Protein AF-V2X6H2-F1 (afdb_monomer)

Solvent-accessible surface area (backbone atoms only — not comparable to full-atom values): 3303 Å² total; per-residue (Å²): 136,85,87,72,59,91,86,47,49,18,78,79,79,67,43,69,60,38,93,91,37,76,46,32,32,82,42,75,49,97,88,72,53,46,32,31,48,51,54,60,72,55,56,85,63,73,73,89,70,134

Foldseek 3Di:
DDDDDQCDAAPQPRHGADPVDQQSHWDDDPVGHIHGNVVVVVVVPPPPDD

pLDDT: mean 73.05, std 13.9, range [39.84, 86.81]

Mean predicted aligned error: 8.78 Å

Structure (mmCIF, N/CA/C/O backbone):
data_AF-V2X6H2-F1
#
_entry.id   AF-V2X6H2-F1
#
loop_
_atom_site.group_PDB
_atom_site.id
_atom_site.type_symbol
_atom_site.label_atom_id
_atom_site.label_alt_id
_atom_site.label_comp_id
_atom_site.label_asym_id
_atom_site.label_entity_id
_atom_site.label_seq_id
_atom_site.pdbx_PDB_ins_code
_atom_site.Cartn_x
_atom_site.Cartn_y
_atom_site.Cartn_z
_atom_site.occupancy
_atom_site.B_iso_or_equiv
_atom_site.auth_seq_id
_atom_site.auth_comp_id
_atom_site.auth_asym_id
_atom_site.auth_atom_id
_atom_site.pdbx_PDB_model_num
ATOM 1 N N . MET A 1 1 ? -3.941 -13.222 -4.444 1.00 53.09 1 MET A N 1
ATOM 2 C CA . MET A 1 1 ? -3.555 -12.009 -5.191 1.00 53.09 1 MET A CA 1
ATOM 3 C C . MET A 1 1 ? -4.340 -10.850 -4.630 1.00 53.09 1 MET A C 1
ATOM 5 O O . MET A 1 1 ? -5.543 -10.992 -4.460 1.00 53.09 1 MET A O 1
ATOM 9 N N . LEU A 1 2 ? -3.663 -9.757 -4.306 1.00 61.31 2 LEU A N 1
ATOM 10 C CA . LEU A 1 2 ? -4.308 -8.547 -3.825 1.00 61.31 2 LEU A CA 1
ATOM 11 C C . LEU A 1 2 ? -4.466 -7.610 -5.019 1.00 61.31 2 LEU A C 1
ATOM 13 O O . LEU A 1 2 ? -3.470 -7.211 -5.614 1.00 61.31 2 LEU A O 1
ATOM 17 N N . PHE A 1 3 ? -5.704 -7.352 -5.429 1.00 62.84 3 PHE A N 1
ATOM 18 C CA . PHE A 1 3 ? -5.982 -6.515 -6.591 1.00 62.84 3 PHE A CA 1
ATOM 19 C C . PHE A 1 3 ? -6.098 -5.066 -6.120 1.00 62.84 3 PHE A C 1
ATOM 21 O O . PHE A 1 3 ? -7.171 -4.615 -5.726 1.00 62.84 3 PHE A O 1
ATOM 28 N N . ILE A 1 4 ? -4.969 -4.361 -6.082 1.00 69.81 4 ILE A N 1
ATOM 29 C CA . ILE A 1 4 ? -4.963 -2.917 -5.852 1.00 69.81 4 ILE A CA 1
ATOM 30 C C . ILE A 1 4 ? -5.276 -2.198 -7.164 1.00 69.81 4 ILE A C 1
ATOM 32 O O . ILE A 1 4 ? -4.791 -2.579 -8.229 1.00 69.81 4 ILE A O 1
ATOM 36 N N . HIS A 1 5 ? -6.108 -1.161 -7.105 1.00 74.25 5 HIS A N 1
ATOM 37 C CA . HIS A 1 5 ? -6.325 -0.305 -8.267 1.00 74.25 5 HIS A CA 1
ATOM 38 C C . HIS A 1 5 ? -5.026 0.452 -8.585 1.00 74.25 5 HIS A C 1
ATOM 40 O O . HIS A 1 5 ? -4.298 0.827 -7.670 1.00 74.25 5 HIS A O 1
ATOM 46 N N . LEU A 1 6 ? -4.739 0.725 -9.860 1.00 69.62 6 LEU A N 1
ATOM 47 C CA . LEU A 1 6 ? -3.500 1.405 -10.274 1.00 69.62 6 LEU A CA 1
ATOM 48 C C . LEU A 1 6 ? -3.384 2.837 -9.710 1.00 69.62 6 LEU A C 1
ATOM 50 O O . LEU A 1 6 ? -2.297 3.396 -9.632 1.00 69.62 6 LEU A O 1
ATOM 54 N N . SER A 1 7 ? -4.509 3.424 -9.285 1.00 76.06 7 SER A N 1
ATOM 55 C CA . SER A 1 7 ? -4.549 4.712 -8.581 1.00 76.06 7 SER A CA 1
ATOM 56 C C . SER A 1 7 ? -4.350 4.601 -7.065 1.00 76.06 7 SER A C 1
ATOM 58 O O . SER A 1 7 ? -4.446 5.612 -6.374 1.00 76.06 7 SER A O 1
ATOM 60 N N . SER A 1 8 ? -4.172 3.394 -6.524 1.00 83.25 8 SER A N 1
ATOM 61 C CA . SER A 1 8 ? -3.960 3.199 -5.094 1.00 83.25 8 SER A CA 1
ATOM 62 C C . SER A 1 8 ? -2.587 3.738 -4.709 1.00 83.25 8 SER A C 1
ATOM 64 O O . SER A 1 8 ? -1.591 3.502 -5.394 1.00 83.25 8 SER A O 1
ATOM 66 N N . VAL A 1 9 ? -2.539 4.435 -3.582 1.00 86.44 9 VAL A N 1
ATOM 67 C CA . VAL A 1 9 ? -1.310 4.970 -2.996 1.00 86.44 9 VAL A CA 1
ATOM 68 C C . VAL A 1 9 ? -1.120 4.402 -1.594 1.00 86.44 9 VAL A C 1
ATOM 70 O O . VAL A 1 9 ? -2.028 3.786 -1.035 1.00 86.44 9 VAL A O 1
ATOM 73 N N . CYS A 1 10 ? 0.077 4.567 -1.044 1.00 85.56 10 CYS A N 1
ATOM 74 C CA . CYS A 1 10 ? 0.370 4.256 0.349 1.00 85.56 10 CYS A CA 1
ATOM 75 C C . CYS A 1 10 ? -0.400 5.193 1.280 1.00 85.56 10 CYS A C 1
ATOM 77 O O . CYS A 1 10 ? -0.225 6.403 1.185 1.00 85.56 10 CYS A O 1
ATOM 79 N N . ASP A 1 11 ? -1.173 4.656 2.225 1.00 81.06 11 ASP A N 1
ATOM 80 C CA . ASP A 1 11 ? -1.887 5.473 3.220 1.00 81.06 11 ASP A CA 1
ATOM 81 C C . ASP A 1 11 ? -0.934 6.237 4.165 1.00 81.06 11 ASP A C 1
ATOM 83 O O . ASP A 1 11 ? -1.334 7.200 4.813 1.00 81.06 11 ASP A O 1
ATOM 87 N N . VAL A 1 12 ? 0.341 5.831 4.241 1.00 84.44 12 VAL A N 1
ATOM 88 C CA . VAL A 1 12 ? 1.348 6.446 5.124 1.00 84.44 12 VAL A CA 1
ATOM 89 C C . VAL A 1 12 ? 2.143 7.541 4.417 1.00 84.44 12 VAL A C 1
ATOM 91 O O . VAL A 1 12 ? 2.230 8.660 4.911 1.00 84.44 12 VAL A O 1
ATOM 94 N N . CYS A 1 13 ? 2.756 7.232 3.271 1.00 84.94 13 CYS A N 1
ATOM 95 C CA . CYS A 1 13 ? 3.614 8.183 2.552 1.00 84.94 13 CYS A CA 1
ATOM 96 C C . CYS A 1 13 ? 2.925 8.857 1.357 1.00 84.94 13 CYS A C 1
ATOM 98 O O . CYS A 1 13 ? 3.528 9.718 0.718 1.00 84.94 13 CYS A O 1
ATOM 100 N N . LEU A 1 14 ? 1.683 8.470 1.041 1.00 84.88 14 LEU A N 1
ATOM 101 C CA . LEU A 1 14 ? 0.876 8.994 -0.070 1.00 84.88 14 LEU A CA 1
ATOM 102 C C . LEU A 1 14 ? 1.539 8.844 -1.452 1.00 84.88 14 LEU A C 1
ATOM 104 O O . LEU A 1 14 ? 1.188 9.544 -2.398 1.00 84.88 14 LEU A O 1
ATOM 108 N N . GLN A 1 15 ? 2.502 7.925 -1.581 1.00 85.25 15 GLN A N 1
ATOM 109 C CA . GLN A 1 15 ? 3.200 7.621 -2.833 1.00 85.25 15 GLN A CA 1
ATOM 110 C C . GLN A 1 15 ? 2.542 6.451 -3.568 1.00 85.25 15 GLN A C 1
ATOM 112 O O . GLN A 1 15 ? 2.010 5.532 -2.940 1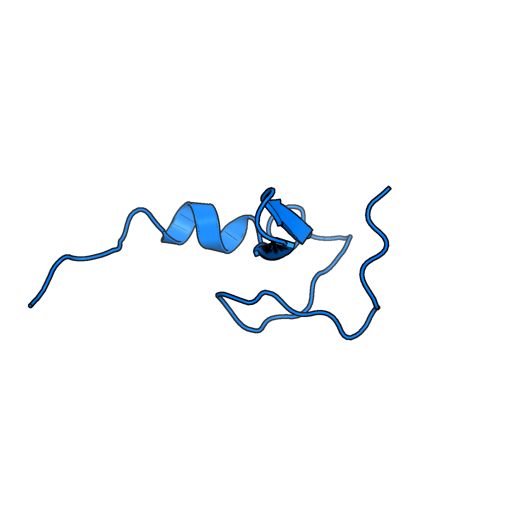.00 85.25 15 GLN A O 1
ATOM 117 N N . SER A 1 16 ? 2.626 6.459 -4.898 1.00 85.88 16 SER A N 1
ATOM 118 C CA . SER A 1 16 ? 2.191 5.341 -5.737 1.00 85.88 16 SER A CA 1
ATOM 119 C C . SER A 1 16 ? 3.041 4.095 -5.489 1.00 85.88 16 SER A C 1
ATOM 121 O O . SER A 1 16 ? 4.250 4.184 -5.253 1.00 85.88 16 SER A O 1
ATOM 123 N N . TYR A 1 17 ? 2.406 2.930 -5.572 1.00 85.62 17 TYR A N 1
ATOM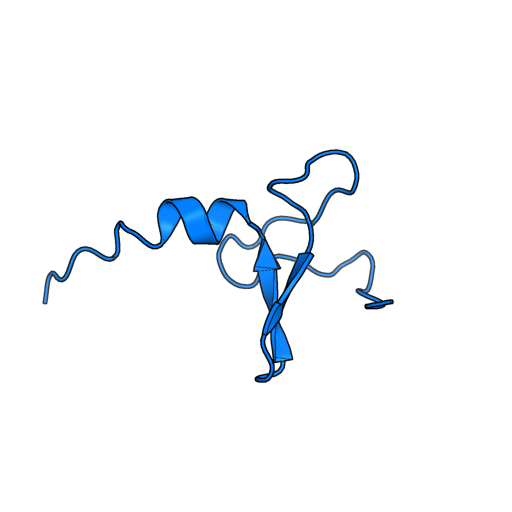 124 C CA . TYR A 1 17 ? 3.109 1.652 -5.560 1.00 85.62 17 TYR A CA 1
ATOM 125 C C . TYR A 1 17 ? 3.814 1.420 -6.898 1.00 85.62 17 TYR A C 1
ATOM 127 O O . TYR A 1 17 ? 3.302 1.806 -7.950 1.00 85.62 17 TYR A O 1
ATOM 135 N N . THR A 1 18 ? 4.974 0.770 -6.869 1.00 81.88 18 THR A N 1
ATOM 136 C CA . THR A 1 18 ? 5.710 0.390 -8.080 1.00 81.88 18 THR A CA 1
ATOM 137 C C . THR A 1 18 ? 6.145 -1.067 -7.976 1.00 81.88 18 THR A C 1
ATOM 139 O O . THR A 1 18 ? 6.686 -1.483 -6.956 1.00 81.88 18 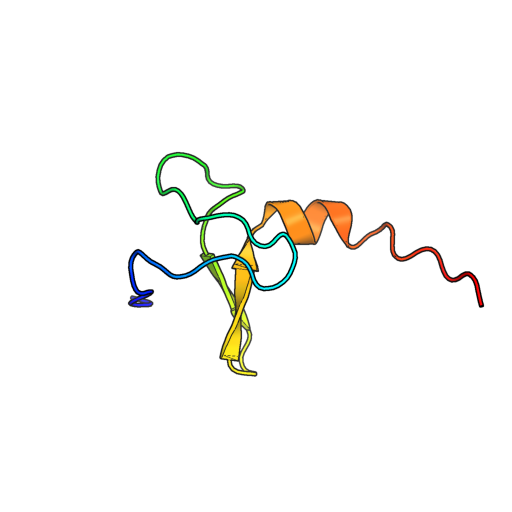THR A O 1
ATOM 142 N N . GLU A 1 19 ? 5.909 -1.859 -9.026 1.00 75.56 19 GLU A N 1
ATOM 143 C CA . GLU A 1 19 ? 6.322 -3.274 -9.051 1.00 75.56 19 GLU A CA 1
ATOM 144 C C . GLU A 1 19 ? 7.847 -3.443 -9.118 1.00 75.56 19 GLU A C 1
ATOM 146 O O . GLU A 1 19 ? 8.377 -4.438 -8.633 1.00 75.56 19 GLU A O 1
ATOM 151 N N . ASP A 1 20 ? 8.555 -2.456 -9.671 1.00 82.56 20 ASP A N 1
ATOM 152 C CA . ASP A 1 20 ? 10.016 -2.474 -9.813 1.00 82.56 20 ASP A CA 1
ATOM 153 C C . ASP A 1 20 ? 10.752 -2.282 -8.473 1.00 82.56 20 ASP A C 1
ATOM 155 O O . ASP A 1 20 ? 11.902 -2.686 -8.318 1.00 82.56 20 ASP A O 1
ATOM 159 N N . ASN A 1 21 ? 10.084 -1.703 -7.467 1.00 80.00 21 ASN A N 1
ATOM 160 C CA . ASN A 1 21 ? 10.693 -1.422 -6.173 1.00 80.00 21 ASN A CA 1
ATOM 161 C C . ASN A 1 21 ? 10.004 -2.208 -5.053 1.00 80.00 21 ASN A C 1
ATOM 163 O O . ASN A 1 21 ? 8.888 -1.899 -4.638 1.00 80.00 21 ASN A O 1
ATOM 167 N N . VAL A 1 22 ? 10.729 -3.179 -4.493 1.00 81.62 22 VAL A N 1
ATOM 168 C CA . VAL A 1 22 ? 10.275 -4.011 -3.365 1.00 81.62 22 VAL A CA 1
ATOM 169 C C . VAL A 1 22 ? 9.847 -3.166 -2.155 1.00 81.62 22 VAL A C 1
ATOM 171 O O . VAL A 1 22 ? 8.905 -3.535 -1.454 1.00 81.62 22 VAL A O 1
ATOM 174 N N . GLU A 1 23 ? 10.470 -2.006 -1.936 1.00 82.00 23 GLU A N 1
ATOM 175 C CA . GLU A 1 23 ? 10.130 -1.085 -0.844 1.00 82.00 23 GLU A CA 1
ATOM 176 C C . GLU A 1 23 ? 8.807 -0.343 -1.092 1.00 82.00 23 GLU A C 1
ATOM 178 O O . GLU A 1 23 ? 8.110 0.026 -0.143 1.00 82.00 23 GLU A O 1
ATOM 183 N N . LYS A 1 24 ? 8.422 -0.172 -2.364 1.00 80.25 24 LYS A N 1
ATOM 184 C CA . LYS A 1 24 ? 7.131 0.376 -2.811 1.00 80.25 24 LYS A CA 1
ATOM 185 C C . LYS A 1 24 ? 6.113 -0.718 -3.141 1.00 80.25 24 LYS A C 1
ATOM 187 O O . LYS A 1 24 ? 5.064 -0.415 -3.707 1.00 80.25 24 LYS A O 1
ATOM 192 N N . SER A 1 25 ? 6.377 -1.969 -2.764 1.00 84.62 25 SER A N 1
ATOM 193 C CA . SER A 1 25 ? 5.392 -3.042 -2.876 1.00 84.62 25 SER A CA 1
ATOM 194 C C . SER A 1 25 ? 4.234 -2.800 -1.897 1.00 84.62 25 SER A C 1
ATOM 196 O O . SER A 1 25 ? 4.484 -2.470 -0.732 1.00 84.62 25 SER A O 1
ATOM 198 N N . PRO A 1 26 ? 2.972 -2.984 -2.322 1.00 84.12 26 PRO A N 1
ATOM 199 C CA . PRO A 1 26 ? 1.813 -2.849 -1.448 1.00 84.12 26 PRO A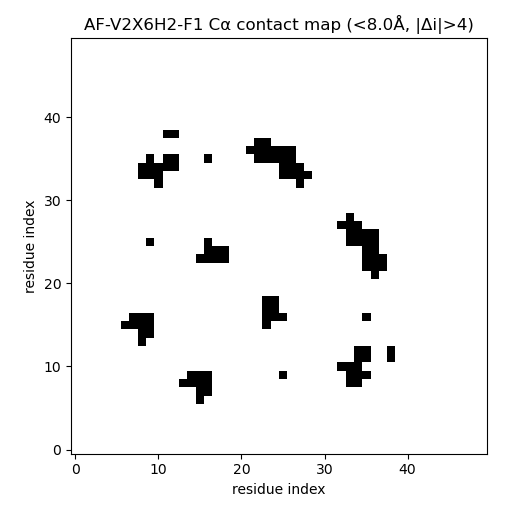 CA 1
ATOM 200 C C . PRO A 1 26 ? 1.773 -3.971 -0.406 1.00 84.12 26 PRO A C 1
ATOM 202 O O . PRO A 1 26 ? 1.936 -5.152 -0.720 1.00 84.12 26 PRO A O 1
ATOM 205 N N . HIS A 1 27 ? 1.505 -3.599 0.840 1.00 84.12 27 HIS A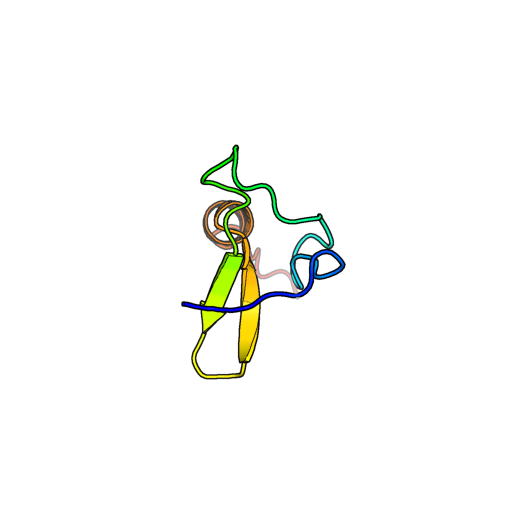 N 1
ATOM 206 C CA . HIS A 1 27 ? 1.312 -4.498 1.968 1.00 84.12 27 HIS A CA 1
ATOM 207 C 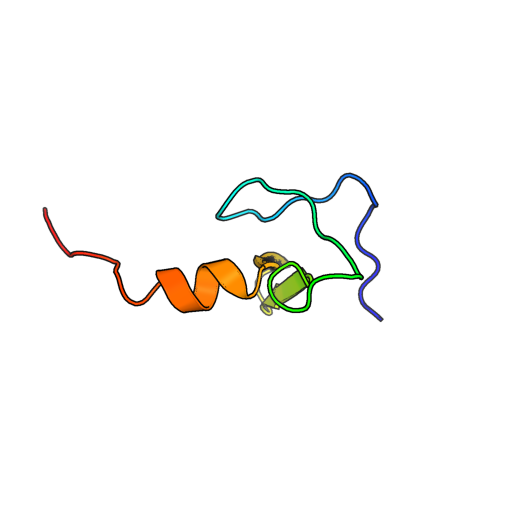C . HIS A 1 27 ? -0.004 -4.186 2.660 1.00 84.12 27 HIS A C 1
ATOM 209 O O . HIS A 1 27 ? -0.255 -3.052 3.053 1.00 84.12 27 HIS A O 1
ATOM 215 N N . THR A 1 28 ? -0.835 -5.210 2.835 1.00 83.06 28 THR A N 1
ATOM 216 C CA . THR A 1 28 ? -2.115 -5.084 3.532 1.00 83.06 28 THR A CA 1
ATOM 217 C C . THR A 1 28 ? -2.073 -5.719 4.899 1.00 83.06 28 THR A C 1
ATOM 219 O O . THR A 1 28 ? -1.557 -6.827 5.057 1.00 83.06 28 THR A O 1
ATOM 222 N N . ILE A 1 29 ? -2.722 -5.069 5.854 1.00 80.75 29 ILE A N 1
ATOM 223 C CA . ILE A 1 29 ? -3.007 -5.643 7.168 1.00 80.75 29 ILE A CA 1
ATOM 224 C C . ILE A 1 29 ? -4.482 -6.047 7.274 1.00 80.75 29 ILE A C 1
ATOM 226 O O . ILE A 1 29 ? -5.312 -5.527 6.528 1.00 80.75 29 ILE A O 1
ATOM 230 N N . PRO A 1 30 ? -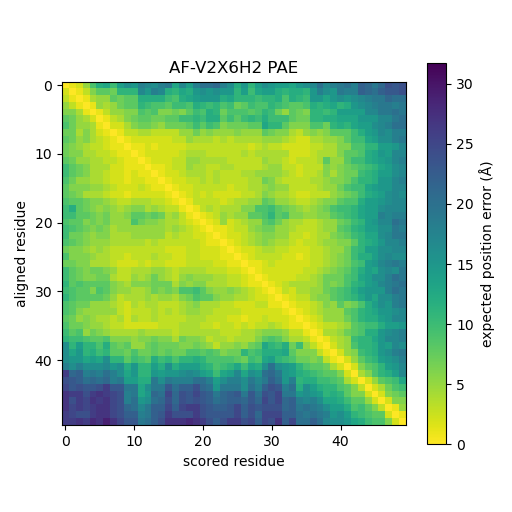4.846 -6.951 8.203 1.00 79.75 30 PRO A N 1
ATOM 231 C CA . PRO A 1 30 ? -6.214 -7.464 8.324 1.00 79.75 30 PRO A CA 1
ATOM 232 C C . PRO A 1 30 ? -7.302 -6.399 8.533 1.00 79.75 30 PRO A C 1
ATOM 234 O O . PRO A 1 30 ? -8.465 -6.670 8.257 1.00 79.75 30 PRO A O 1
ATOM 237 N N . CYS A 1 31 ? -6.951 -5.195 8.998 1.00 80.31 31 CYS A N 1
ATOM 238 C CA . CYS A 1 31 ? -7.894 -4.081 9.132 1.00 80.31 31 CYS A CA 1
ATOM 239 C C . CYS A 1 31 ? -8.179 -3.331 7.816 1.00 80.31 31 CYS A C 1
ATOM 241 O O . CYS A 1 31 ? -8.956 -2.384 7.828 1.00 80.31 31 CYS A O 1
ATOM 243 N N . GLY A 1 32 ? -7.591 -3.756 6.692 1.00 76.00 32 GLY A N 1
ATOM 244 C CA . GLY A 1 32 ? -7.902 -3.247 5.354 1.00 76.00 32 GLY A CA 1
ATOM 245 C C . GLY A 1 32 ? -7.007 -2.111 4.852 1.00 76.00 32 GLY A C 1
ATOM 246 O O . GLY A 1 32 ? -7.099 -1.767 3.679 1.00 76.00 32 GLY A O 1
ATOM 247 N N . HIS A 1 33 ? -6.121 -1.560 5.687 1.00 82.44 33 HIS A N 1
ATOM 248 C CA . HIS A 1 33 ? -5.166 -0.531 5.257 1.00 82.44 33 HIS A CA 1
ATOM 249 C C . HIS A 1 33 ? -4.042 -1.108 4.396 1.00 82.44 33 HIS A C 1
ATOM 251 O O . HIS A 1 33 ? -3.598 -2.243 4.623 1.00 82.44 33 HIS A O 1
ATOM 257 N N . ILE A 1 34 ? -3.561 -0.297 3.448 1.00 83.88 34 ILE A N 1
ATOM 258 C CA . ILE A 1 34 ? -2.504 -0.662 2.505 1.00 83.88 34 ILE A CA 1
ATOM 259 C C . ILE A 1 34 ? -1.343 0.329 2.651 1.00 83.88 34 ILE A C 1
ATOM 261 O O . ILE A 1 34 ? -1.515 1.543 2.554 1.00 83.88 34 ILE A O 1
ATOM 265 N N . PHE A 1 35 ? -0.138 -0.180 2.883 1.00 86.31 35 PHE A N 1
ATOM 266 C CA . PHE A 1 35 ? 1.071 0.631 3.031 1.00 86.31 35 PHE A CA 1
ATOM 267 C C . PHE A 1 35 ? 2.248 0.023 2.273 1.00 86.31 35 PHE A C 1
ATOM 269 O O . PHE A 1 35 ? 2.225 -1.146 1.898 1.00 86.31 35 PHE A O 1
ATOM 276 N N . CYS A 1 36 ? 3.292 0.815 2.030 1.00 86.81 36 CYS A N 1
ATOM 277 C CA . CYS A 1 36 ? 4.526 0.332 1.420 1.00 86.81 36 CYS A CA 1
ATOM 278 C C . CYS A 1 36 ? 5.549 -0.100 2.482 1.00 86.81 36 CYS A C 1
ATOM 280 O O . CYS A 1 36 ? 5.524 0.362 3.625 1.00 86.81 36 CYS A O 1
ATOM 282 N N . LYS A 1 37 ? 6.471 -0.990 2.107 1.00 79.31 37 LYS A N 1
ATOM 283 C CA . LYS A 1 37 ? 7.522 -1.511 2.998 1.00 79.31 37 LYS A CA 1
ATOM 284 C C . LYS A 1 37 ? 8.475 -0.431 3.501 1.00 79.31 37 LYS A C 1
ATOM 286 O O . LYS A 1 37 ? 8.882 -0.479 4.657 1.00 79.31 37 LYS A O 1
ATOM 291 N N . GLU A 1 38 ? 8.730 0.581 2.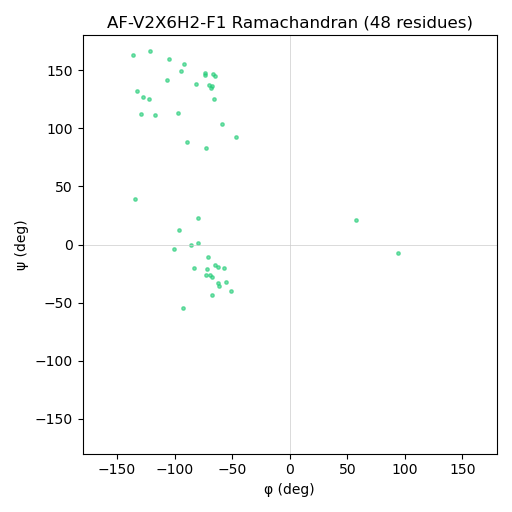679 1.00 77.38 38 GLU A N 1
ATOM 292 C CA . GLU A 1 38 ? 9.502 1.768 3.060 1.00 77.38 38 GLU A CA 1
ATOM 293 C C . GLU A 1 38 ? 8.973 2.399 4.362 1.00 77.38 38 GLU A C 1
ATOM 295 O O . GLU A 1 38 ? 9.742 2.760 5.250 1.00 77.38 38 GLU A O 1
ATOM 300 N N . SER A 1 39 ? 7.646 2.451 4.530 1.00 64.81 39 SER A N 1
ATOM 301 C CA . SER A 1 39 ? 7.017 3.009 5.729 1.00 64.81 39 SER A CA 1
ATOM 302 C C . SER A 1 39 ? 7.263 2.166 6.982 1.00 64.81 39 SER A C 1
ATOM 304 O O . SER A 1 39 ? 7.314 2.718 8.079 1.00 64.81 39 SER A O 1
ATOM 306 N N . VAL A 1 40 ? 7.462 0.850 6.845 1.00 62.97 40 VAL A N 1
ATOM 307 C CA . VAL A 1 40 ? 7.807 -0.028 7.976 1.00 62.97 40 VAL A CA 1
ATOM 308 C C . VAL A 1 40 ? 9.201 0.315 8.496 1.00 62.97 40 VAL A C 1
ATOM 310 O O . VAL A 1 40 ? 9.373 0.471 9.705 1.00 62.97 40 VAL A O 1
ATOM 313 N N . SER A 1 41 ? 10.163 0.526 7.597 1.00 59.91 41 SER A N 1
ATOM 314 C CA . SER A 1 41 ? 11.534 0.925 7.935 1.00 59.91 41 SER A CA 1
ATOM 315 C C . SER A 1 41 ? 11.583 2.280 8.656 1.00 59.91 41 SER A C 1
ATOM 317 O O . SER A 1 41 ? 12.366 2.460 9.587 1.00 59.91 41 SER A O 1
ATOM 319 N N . THR A 1 42 ? 10.703 3.218 8.289 1.00 56.31 42 THR A N 1
ATOM 320 C CA . THR A 1 42 ? 10.599 4.544 8.929 1.00 56.31 42 THR A CA 1
ATOM 321 C C . THR A 1 42 ? 9.746 4.546 10.207 1.00 56.31 42 THR A C 1
ATOM 323 O O . THR A 1 42 ? 9.899 5.429 11.050 1.00 56.31 42 THR A O 1
ATOM 326 N N . SER A 1 43 ? 8.878 3.548 10.416 1.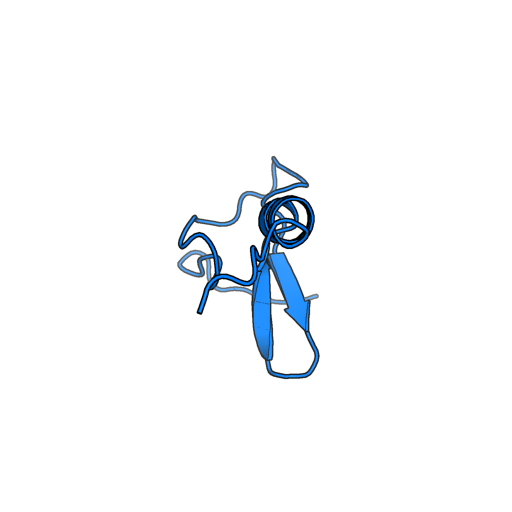00 52.41 43 SER A N 1
ATOM 327 C CA . SER A 1 43 ? 7.984 3.489 11.587 1.00 52.41 43 SER A CA 1
ATOM 328 C C . SER A 1 43 ? 8.684 3.193 12.924 1.00 52.41 43 SER A C 1
ATOM 330 O O . SER A 1 43 ? 8.096 3.436 13.977 1.00 52.41 43 SER A O 1
ATOM 332 N N . ASN A 1 44 ? 9.964 2.793 12.913 1.00 51.12 44 ASN A N 1
ATOM 333 C CA . ASN A 1 44 ? 10.823 2.781 14.110 1.00 51.12 44 ASN A CA 1
ATOM 334 C C . ASN A 1 44 ? 11.392 4.177 14.458 1.00 51.12 44 ASN A C 1
ATOM 336 O O . ASN A 1 44 ? 12.433 4.310 15.094 1.00 51.12 44 ASN A O 1
ATOM 340 N N . SER A 1 45 ? 10.727 5.239 14.006 1.00 48.62 45 SER A N 1
ATOM 341 C CA . SER A 1 45 ? 10.980 6.615 14.427 1.00 48.62 45 SER A CA 1
ATOM 342 C C . SER A 1 45 ? 9.663 7.341 14.722 1.00 48.62 45 SER A C 1
ATOM 344 O O . SER A 1 45 ? 9.518 8.524 14.421 1.00 48.62 45 SER A O 1
ATOM 346 N N . GLN A 1 46 ? 8.687 6.660 15.338 1.00 47.31 46 GLN A N 1
ATOM 347 C CA . GLN A 1 46 ? 7.666 7.369 16.112 1.00 47.31 46 GLN A CA 1
ATOM 348 C C . GLN A 1 46 ? 8.314 7.869 17.403 1.00 47.31 46 GLN A C 1
ATOM 350 O O . GLN A 1 46 ? 8.275 7.237 18.458 1.00 47.31 46 GLN A O 1
ATOM 355 N N . HIS A 1 47 ? 8.975 9.015 17.265 1.00 45.47 47 HIS A N 1
ATOM 356 C CA . HIS A 1 47 ? 9.346 9.877 18.364 1.00 45.47 47 HIS A CA 1
ATOM 357 C C . HIS A 1 47 ? 8.043 10.267 19.079 1.00 45.47 47 HIS A C 1
ATOM 359 O O . HIS A 1 47 ? 7.261 11.084 18.607 1.00 45.47 47 HIS A O 1
ATOM 365 N N . ILE A 1 48 ? 7.821 9.626 20.220 1.00 52.00 48 ILE A N 1
ATOM 366 C CA . ILE A 1 48 ? 7.089 10.160 21.362 1.00 52.00 48 ILE A CA 1
ATOM 367 C C . ILE A 1 48 ? 7.569 11.585 21.682 1.00 52.00 48 ILE A C 1
ATOM 369 O O . ILE A 1 48 ? 8.544 11.768 22.401 1.00 52.00 48 ILE A O 1
ATOM 373 N N . THR A 1 49 ? 6.939 12.622 21.146 1.00 44.69 49 THR A N 1
ATOM 374 C CA . THR A 1 49 ? 6.954 13.932 21.809 1.00 44.69 49 THR A CA 1
ATOM 375 C C . THR A 1 49 ? 5.518 14.393 21.901 1.00 44.69 49 THR A C 1
ATOM 377 O O . THR A 1 49 ? 4.845 14.571 20.886 1.00 44.69 49 THR A O 1
ATOM 380 N N . GLY A 1 50 ? 5.043 14.438 23.147 1.00 39.84 50 GLY A N 1
ATOM 381 C CA . GLY A 1 50 ? 3.793 15.086 23.516 1.00 39.84 50 GLY A CA 1
ATOM 382 C C . GLY A 1 50 ? 3.926 16.596 23.597 1.00 39.84 50 GLY A C 1
ATOM 383 O O . GLY A 1 50 ? 4.995 17.130 23.224 1.00 39.84 50 GLY A O 1
#

Sequence (50 aa):
MLFIHLSSVCDVCLQSYTEDNVEKSPHTIPCGHIFCKESVSTSNSQHITG

Secondary structure (DSSP, 8-state):
-----TT-B-TTT-PBP-TT-GGG-EEE-TTS-EEEHHHHHHGGG-----

Nearest PDB structures (foldseek):
  8i3x-assembly1_A  TM=5.828E-01  e=2.157E-01  Oryza sativa
  2k17-assembly1_A  TM=4.810E-01  e=4.036E+00  unclassified
  7yfx-assembly1_A  TM=4.523E-01  e=4.036E+00  Homo sapiens
  8iaz-assembly1_A  TM=3.999E-01  e=5.720E+00  Firmicutes bacterium AM43-11BH
  3o7v-assembly1_X-2  TM=4.839E-01  e=9.320E+00  Homo sapiens

Organism: Moniliophthora roreri (strain MCA 2997) (NCBI:txid1381753)

InterPro domains:
  IPR013083 Zinc finger, RING/FYVE/PHD-type [G3DSA:3.30.40.10] (4-49)
  IPR027370 Zinc finger, RING-type, eukaryotic [PF13445] (10-44)

Radius of gyration: 11.85 Å; Cα contacts (8 Å, |Δi|>4): 55; chains: 1; bounding box: 19×27×34 Å